Protein AF-A0A5K1D7B6-F1 (afdb_monomer)

Foldseek 3Di:
DDDDPDDDDDPDDADADPVRHGPVVVVVVVVVVVVVVVVVVD

Structure (mmCIF, N/CA/C/O backbone):
data_AF-A0A5K1D7B6-F1
#
_entry.id   AF-A0A5K1D7B6-F1
#
loop_
_atom_site.group_PDB
_atom_site.id
_atom_site.type_symbol
_atom_site.label_atom_id
_atom_site.label_alt_id
_atom_site.label_comp_id
_atom_site.label_asym_id
_atom_site.label_entity_id
_atom_site.label_seq_id
_atom_site.pdbx_PDB_ins_code
_atom_site.Cartn_x
_atom_site.Cartn_y
_atom_site.Cartn_z
_atom_site.occupancy
_atom_site.B_iso_or_equiv
_atom_site.auth_seq_id
_atom_site.auth_comp_id
_atom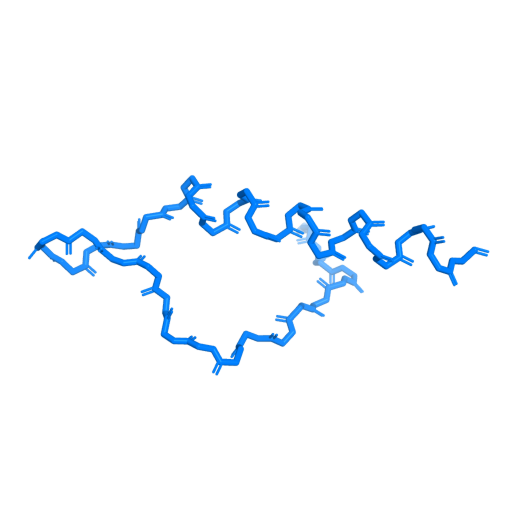_site.auth_asym_id
_atom_site.auth_atom_id
_atom_site.pdbx_PDB_model_num
ATOM 1 N N . PHE A 1 1 ? -4.733 -10.536 -18.120 1.00 77.06 1 PHE A N 1
ATOM 2 C CA . PHE A 1 1 ? -4.477 -10.216 -16.699 1.00 77.06 1 PHE A CA 1
ATOM 3 C C . PHE A 1 1 ? -3.515 -9.043 -16.612 1.00 77.06 1 PHE A C 1
ATOM 5 O O . PHE A 1 1 ? -2.578 -8.997 -17.398 1.00 77.06 1 PHE A O 1
ATOM 12 N N . LYS A 1 2 ? -3.748 -8.080 -15.715 1.00 89.75 2 LYS A N 1
ATOM 13 C CA . LYS A 1 2 ? -2.840 -6.941 -15.513 1.00 89.75 2 LYS A CA 1
ATOM 14 C C . LYS A 1 2 ? -1.973 -7.227 -14.288 1.00 89.75 2 LYS A C 1
ATOM 16 O O . LYS A 1 2 ? -2.508 -7.335 -13.191 1.00 89.75 2 LYS A O 1
ATOM 21 N N . ILE A 1 3 ? -0.665 -7.383 -14.489 1.00 90.31 3 ILE A N 1
ATOM 22 C CA . ILE A 1 3 ? 0.293 -7.676 -13.414 1.00 90.31 3 ILE A CA 1
ATOM 23 C C . ILE A 1 3 ? 0.920 -6.354 -12.939 1.00 90.31 3 ILE A C 1
ATOM 25 O O . ILE A 1 3 ? 1.412 -5.594 -13.780 1.00 90.31 3 ILE A O 1
ATOM 29 N N . PRO A 1 4 ? 0.898 -6.038 -11.631 1.00 89.69 4 PRO A N 1
ATOM 30 C CA . PRO A 1 4 ? 1.590 -4.869 -11.095 1.00 89.69 4 PRO A CA 1
ATOM 31 C C . PRO A 1 4 ? 3.107 -4.960 -11.307 1.00 89.69 4 PRO A C 1
ATOM 33 O O . PRO A 1 4 ? 3.701 -6.011 -11.093 1.00 89.69 4 PRO A O 1
ATOM 36 N N . LYS A 1 5 ? 3.735 -3.847 -11.707 1.00 88.44 5 LYS A N 1
ATOM 37 C CA . LYS A 1 5 ? 5.200 -3.744 -11.872 1.00 88.44 5 LYS A CA 1
ATOM 38 C C . LYS A 1 5 ? 5.910 -3.140 -10.658 1.00 88.44 5 LYS A C 1
ATOM 40 O O . LYS A 1 5 ? 7.126 -3.223 -10.566 1.00 88.44 5 LYS A O 1
ATOM 45 N N . ILE A 1 6 ? 5.157 -2.505 -9.761 1.00 86.06 6 ILE A N 1
ATOM 46 C CA . ILE A 1 6 ? 5.672 -1.799 -8.588 1.00 86.06 6 ILE A CA 1
ATOM 47 C C . ILE A 1 6 ? 4.942 -2.339 -7.365 1.00 86.06 6 ILE A C 1
ATOM 49 O O . ILE A 1 6 ? 3.712 -2.433 -7.363 1.00 86.06 6 ILE A O 1
ATOM 53 N N . PHE A 1 7 ? 5.710 -2.672 -6.334 1.00 88.31 7 PHE A N 1
ATOM 54 C CA . PHE A 1 7 ? 5.217 -3.122 -5.040 1.00 88.31 7 PHE A CA 1
ATOM 55 C C . PHE A 1 7 ? 5.762 -2.186 -3.966 1.00 88.31 7 PHE A C 1
ATOM 57 O O . PHE A 1 7 ? 6.945 -1.852 -3.978 1.00 88.31 7 PHE A O 1
ATOM 64 N N . ILE A 1 8 ? 4.898 -1.753 -3.049 1.00 88.50 8 ILE A N 1
ATOM 65 C CA . ILE A 1 8 ? 5.259 -0.829 -1.971 1.00 88.50 8 ILE A CA 1
ATOM 66 C C . ILE A 1 8 ? 5.297 -1.628 -0.665 1.00 88.50 8 ILE A C 1
ATOM 68 O O . IL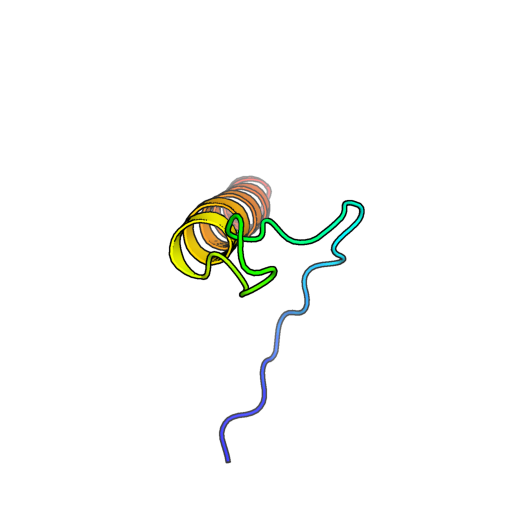E A 1 8 ? 4.259 -2.161 -0.264 1.00 88.5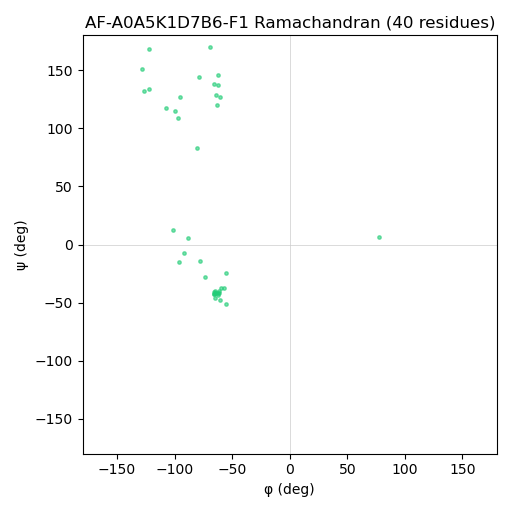0 8 ILE A O 1
ATOM 72 N N . PRO A 1 9 ? 6.455 -1.731 0.011 1.00 89.19 9 PRO A N 1
ATOM 73 C CA . PRO A 1 9 ? 6.533 -2.356 1.324 1.00 89.19 9 PRO A CA 1
ATOM 74 C C . PRO A 1 9 ? 5.701 -1.572 2.339 1.00 89.19 9 PRO A C 1
ATOM 76 O O . PRO A 1 9 ? 5.961 -0.396 2.596 1.00 89.19 9 PRO A O 1
ATOM 79 N N . TRP A 1 10 ? 4.714 -2.230 2.941 1.00 91.81 10 TRP A N 1
ATOM 80 C CA . TRP A 1 10 ? 3.842 -1.612 3.931 1.00 91.81 10 TRP A CA 1
ATOM 81 C C . TRP A 1 10 ? 4.332 -1.945 5.342 1.00 91.81 10 TRP A C 1
ATOM 83 O O . TRP A 1 10 ? 4.260 -3.090 5.777 1.00 91.81 10 TRP A O 1
ATOM 93 N N . LYS A 1 11 ? 4.887 -0.954 6.046 1.00 90.19 11 LYS A N 1
ATOM 94 C CA . LYS A 1 11 ? 5.576 -1.166 7.337 1.00 90.19 11 LYS A CA 1
ATOM 95 C C . LYS A 1 11 ? 4.681 -1.010 8.570 1.00 90.19 11 LYS A C 1
ATOM 97 O O . LYS A 1 11 ? 5.136 -1.249 9.682 1.00 90.19 11 LYS A O 1
ATOM 102 N N . LYS A 1 12 ? 3.437 -0.570 8.389 1.00 91.38 12 LYS A N 1
ATOM 103 C CA . LYS A 1 12 ? 2.475 -0.297 9.466 1.00 91.38 12 LYS A CA 1
ATOM 104 C C . LYS A 1 12 ? 1.211 -1.127 9.276 1.00 91.38 12 LYS A C 1
ATOM 106 O O . LYS A 1 12 ? 0.999 -1.682 8.207 1.00 91.38 12 LYS A O 1
ATOM 111 N N . SER A 1 13 ? 0.342 -1.194 10.277 1.00 93.38 13 SER A N 1
ATOM 112 C CA . SER A 1 13 ? -0.967 -1.830 10.097 1.00 93.38 13 SER A CA 1
ATOM 113 C C . SER A 1 13 ? -1.793 -1.092 9.046 1.00 93.38 13 SER A C 1
ATOM 115 O O . SER A 1 13 ? -1.712 0.131 8.906 1.00 93.38 13 SER A O 1
ATOM 117 N N . PHE A 1 14 ? -2.596 -1.833 8.289 1.00 94.44 14 PHE A N 1
ATOM 118 C CA . PHE A 1 14 ? -3.520 -1.221 7.349 1.00 94.44 14 PHE A CA 1
ATOM 119 C C . PHE A 1 14 ? -4.598 -0.414 8.089 1.00 94.44 14 PHE A C 1
ATOM 121 O O . PHE A 1 14 ? -5.125 -0.888 9.100 1.00 94.44 14 PHE A O 1
ATOM 128 N N . PRO A 1 15 ? -4.959 0.783 7.591 1.00 95.12 15 PRO A N 1
ATOM 129 C CA . PRO A 1 15 ? -6.031 1.564 8.184 1.00 95.12 15 PRO A CA 1
ATOM 130 C C . PRO A 1 15 ? -7.343 0.798 8.027 1.00 95.12 15 PRO A C 1
ATOM 132 O O . PRO A 1 15 ? -7.697 0.349 6.931 1.00 95.12 15 PRO A O 1
ATOM 135 N N . SER A 1 16 ? -8.062 0.636 9.130 1.00 96.31 16 SER A N 1
ATOM 136 C CA . SER A 1 16 ? -9.315 -0.105 9.162 1.00 96.31 16 SER A CA 1
ATOM 137 C C . SER A 1 16 ? -10.427 0.710 9.810 1.00 96.31 16 SER A C 1
ATOM 139 O O . SER A 1 16 ? -10.182 1.591 10.631 1.00 96.31 16 SER A O 1
ATOM 141 N N . THR A 1 17 ? -11.661 0.445 9.388 1.00 94.75 17 THR A N 1
ATOM 142 C CA . THR A 1 17 ? -12.866 0.998 10.004 1.00 94.75 17 THR A CA 1
ATOM 143 C C . THR A 1 17 ? -13.072 0.391 11.391 1.00 94.75 17 THR A C 1
ATOM 145 O O . THR A 1 17 ? -12.474 -0.627 11.730 1.00 94.75 17 THR A O 1
ATOM 148 N N . SER A 1 18 ? -14.006 0.939 12.169 1.00 93.69 18 SER A N 1
ATOM 149 C CA . SER A 1 18 ? -14.440 0.342 13.445 1.00 93.69 18 SER A CA 1
ATOM 150 C C . SER A 1 18 ? -14.917 -1.113 13.314 1.00 93.69 18 SER A C 1
ATOM 152 O O . SER A 1 18 ? -14.843 -1.878 14.266 1.00 93.69 18 SER A O 1
ATOM 154 N N . SER A 1 19 ? -15.370 -1.512 12.122 1.00 94.50 19 SER A N 1
ATOM 155 C CA . SER A 1 19 ? -15.747 -2.888 11.778 1.00 94.50 19 SER A CA 1
ATOM 156 C C . SER A 1 19 ? -14.594 -3.754 11.249 1.00 94.50 19 SER A C 1
ATOM 158 O O . SER A 1 19 ? -14.836 -4.869 10.794 1.00 94.50 19 SER A O 1
ATOM 160 N N . GLY A 1 20 ? -13.356 -3.253 11.251 1.00 93.19 20 GLY A N 1
ATOM 161 C CA . GLY A 1 20 ? -12.166 -3.974 10.788 1.00 93.19 20 GLY A CA 1
ATOM 162 C C . GLY A 1 20 ? -12.007 -4.044 9.265 1.00 93.19 20 GLY A C 1
ATOM 163 O O . GLY A 1 20 ? -11.104 -4.715 8.768 1.00 93.19 20 GLY A O 1
ATOM 164 N N . LYS A 1 21 ? -12.855 -3.353 8.490 1.00 96.50 21 LYS A N 1
ATOM 165 C CA . LYS A 1 21 ? -12.740 -3.317 7.024 1.00 96.50 21 LYS A CA 1
ATOM 166 C C . LYS A 1 21 ? -11.645 -2.346 6.603 1.00 96.50 21 LYS A C 1
ATOM 168 O O . LYS A 1 21 ? -11.501 -1.281 7.188 1.00 96.50 21 LYS A O 1
ATOM 173 N N . LEU A 1 22 ? -10.915 -2.676 5.540 1.00 95.38 22 LEU A N 1
ATOM 174 C CA . LEU A 1 22 ? -9.864 -1.815 5.000 1.00 95.38 22 LEU A CA 1
ATOM 175 C C . LEU A 1 22 ? -10.418 -0.457 4.542 1.00 95.38 22 LEU A C 1
ATOM 177 O O . LEU A 1 22 ? -11.309 -0.399 3.689 1.00 95.38 22 LEU A O 1
ATOM 181 N N . MET A 1 23 ? -9.826 0.632 5.023 1.00 96.62 23 MET A N 1
ATOM 182 C CA . MET A 1 23 ? -10.107 1.982 4.534 1.00 96.62 23 MET A CA 1
ATOM 183 C C . MET A 1 23 ? -9.322 2.239 3.245 1.00 96.62 23 MET A C 1
ATOM 185 O O . MET A 1 23 ? -8.232 2.813 3.258 1.00 96.62 23 MET A O 1
ATOM 189 N N . ARG A 1 24 ? -9.873 1.782 2.115 1.00 95.50 24 ARG A N 1
ATOM 190 C CA . ARG A 1 24 ? -9.194 1.823 0.808 1.00 95.50 24 ARG A CA 1
ATOM 191 C C . ARG A 1 24 ? -8.761 3.223 0.385 1.00 95.50 24 ARG A C 1
ATOM 193 O O . ARG A 1 24 ? -7.677 3.352 -0.170 1.00 95.50 24 ARG A O 1
ATOM 200 N N . ASP A 1 25 ? -9.559 4.248 0.669 1.00 95.75 25 ASP A N 1
ATOM 201 C CA . ASP A 1 25 ? -9.239 5.624 0.267 1.00 95.75 25 ASP A CA 1
ATOM 202 C C . ASP A 1 25 ? -7.987 6.140 0.975 1.00 95.75 25 ASP A C 1
ATOM 204 O O . ASP A 1 25 ? -7.118 6.726 0.337 1.00 95.75 25 ASP A O 1
ATOM 208 N N . LYS A 1 26 ? -7.837 5.815 2.265 1.00 94.75 26 LYS A N 1
ATOM 209 C CA . LYS A 1 26 ? -6.643 6.154 3.046 1.00 94.75 26 LYS A CA 1
ATOM 210 C C . LYS A 1 26 ? -5.407 5.418 2.541 1.00 94.75 26 LYS A C 1
ATOM 212 O O . LYS A 1 26 ? -4.359 6.028 2.367 1.00 94.75 26 LYS A O 1
ATOM 217 N N . VAL A 1 27 ? -5.540 4.129 2.225 1.00 94.62 27 VAL A N 1
ATOM 218 C CA . VAL A 1 27 ? -4.442 3.361 1.612 1.00 94.62 27 VAL A CA 1
ATOM 219 C C . VAL A 1 27 ? -4.059 3.932 0.247 1.00 94.62 27 VAL A C 1
ATOM 221 O O . VAL A 1 27 ? -2.876 4.026 -0.063 1.00 94.62 27 VAL A O 1
ATOM 224 N N . LYS A 1 28 ? -5.041 4.321 -0.574 1.00 94.38 28 LYS A N 1
ATOM 225 C CA . LYS A 1 28 ? -4.804 4.885 -1.907 1.00 94.38 28 LYS A CA 1
ATOM 226 C C . LYS A 1 28 ? -4.079 6.226 -1.823 1.00 94.38 28 LYS A C 1
ATOM 228 O O . LYS A 1 28 ? -3.123 6.427 -2.562 1.00 94.38 28 LYS A O 1
ATOM 233 N N . GLU A 1 29 ? -4.527 7.112 -0.939 1.00 94.75 29 GLU A N 1
ATOM 234 C CA . GLU A 1 29 ? -3.908 8.417 -0.684 1.00 94.75 29 GLU A CA 1
ATOM 235 C C . GLU A 1 29 ? -2.424 8.255 -0.318 1.00 94.75 29 GLU A C 1
ATOM 237 O O . GL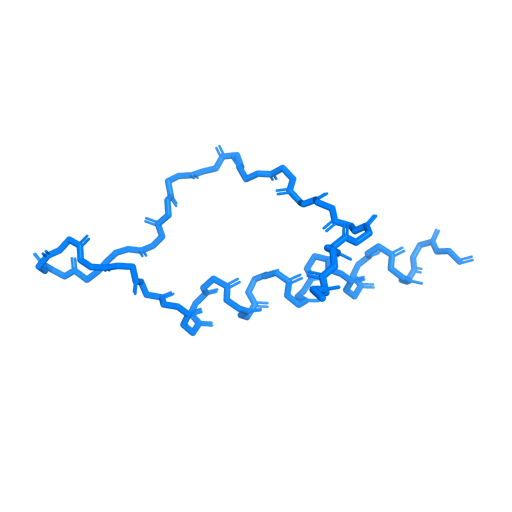U A 1 29 ? -1.549 8.816 -0.977 1.00 94.75 29 GLU A O 1
ATOM 242 N N . GLU A 1 30 ? -2.129 7.392 0.653 1.00 93.38 30 GLU A N 1
ATOM 243 C 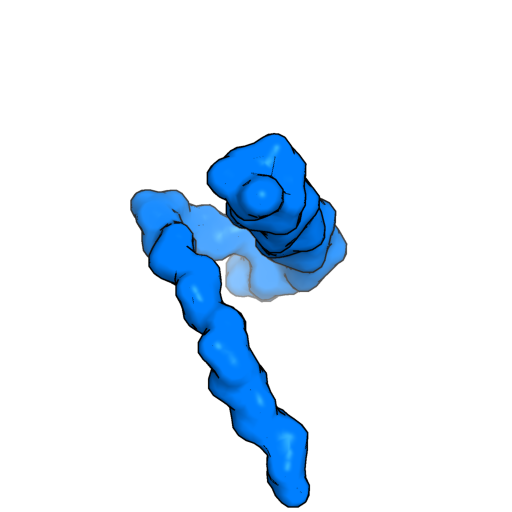CA . GLU A 1 30 ? -0.757 7.122 1.089 1.00 93.38 30 GLU A CA 1
ATOM 244 C C . GLU A 1 30 ? 0.091 6.442 0.004 1.00 93.38 30 GLU A C 1
ATOM 246 O O . GLU A 1 30 ? 1.241 6.821 -0.217 1.00 93.38 30 GLU A O 1
ATOM 251 N N . ALA A 1 31 ? -0.465 5.463 -0.715 1.00 92.00 31 ALA A N 1
ATOM 252 C CA . ALA A 1 31 ? 0.242 4.797 -1.807 1.00 92.00 31 ALA A CA 1
ATOM 253 C C . ALA A 1 31 ? 0.606 5.777 -2.934 1.00 92.00 31 ALA A C 1
ATOM 255 O O . ALA A 1 31 ? 1.710 5.706 -3.473 1.00 92.00 31 ALA A O 1
ATOM 256 N N . ME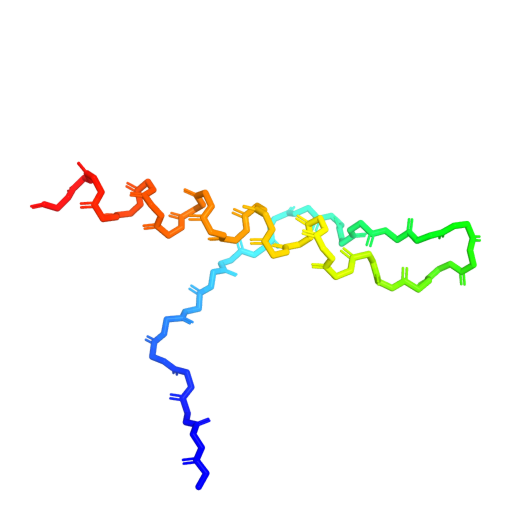T A 1 32 ? -0.288 6.712 -3.271 1.00 91.94 32 MET A N 1
ATOM 257 C CA . MET A 1 32 ? -0.008 7.753 -4.263 1.00 91.94 32 MET A CA 1
ATOM 258 C C . MET A 1 32 ? 1.087 8.711 -3.791 1.00 91.94 32 MET A C 1
ATOM 260 O O . MET A 1 32 ? 1.966 9.035 -4.587 1.00 91.94 32 MET A O 1
ATOM 264 N N . ALA A 1 33 ? 1.087 9.105 -2.515 1.00 90.56 33 ALA 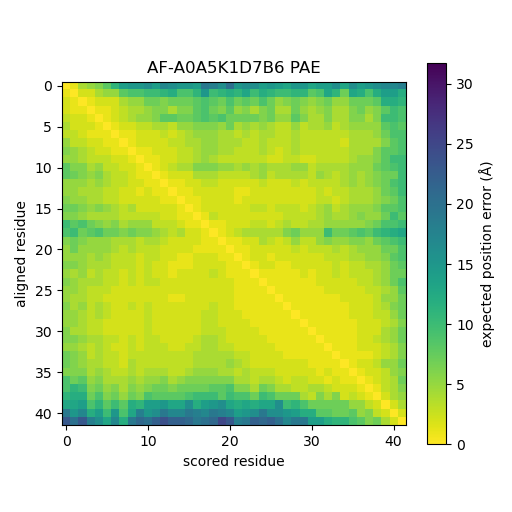A N 1
ATOM 265 C CA . ALA A 1 33 ? 2.158 9.922 -1.944 1.00 90.56 33 ALA A CA 1
ATOM 266 C C . ALA A 1 33 ? 3.518 9.200 -1.995 1.00 90.56 33 ALA A C 1
ATOM 268 O O . ALA A 1 33 ? 4.523 9.795 -2.382 1.00 90.56 33 ALA A O 1
ATOM 269 N N . HIS A 1 34 ? 3.552 7.897 -1.691 1.00 88.44 34 HIS A N 1
ATOM 270 C CA . HIS A 1 34 ? 4.762 7.083 -1.836 1.00 88.44 34 HIS A CA 1
ATOM 271 C C . HIS A 1 34 ? 5.248 7.007 -3.291 1.00 88.44 34 HIS A C 1
ATOM 273 O O . HIS A 1 34 ? 6.444 7.152 -3.538 1.00 88.44 34 HIS A O 1
ATOM 279 N N . LEU A 1 35 ? 4.345 6.812 -4.257 1.00 88.00 35 LEU A N 1
ATOM 280 C CA . LEU A 1 35 ? 4.699 6.791 -5.681 1.00 88.00 35 LEU A CA 1
ATOM 281 C C . LEU A 1 35 ? 5.210 8.151 -6.171 1.00 88.00 35 LEU A C 1
ATOM 283 O O . LEU A 1 35 ? 6.195 8.197 -6.901 1.00 88.00 35 LEU A O 1
ATOM 287 N N . GLN A 1 36 ? 4.583 9.251 -5.747 1.00 87.75 36 GLN A N 1
ATOM 288 C CA . GLN A 1 36 ? 5.051 10.604 -6.058 1.00 87.75 36 GLN A CA 1
ATOM 289 C C . GLN A 1 36 ? 6.455 10.842 -5.505 1.00 87.75 36 GLN A C 1
ATOM 291 O O . GLN A 1 36 ? 7.330 11.263 -6.251 1.00 87.75 36 GLN A O 1
ATOM 296 N N . ALA A 1 37 ? 6.701 10.497 -4.238 1.00 84.81 37 AL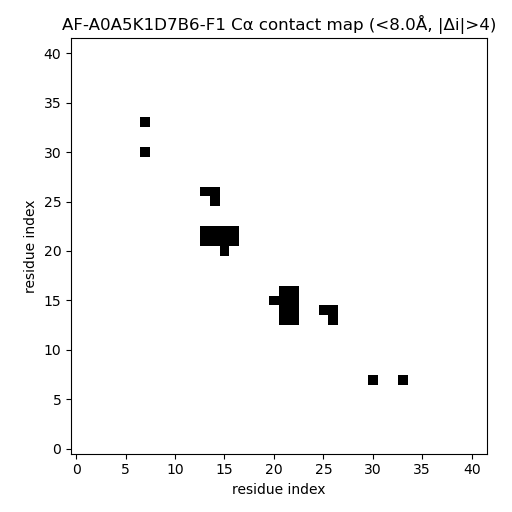A A N 1
ATOM 297 C CA . ALA A 1 37 ? 8.024 10.624 -3.636 1.00 84.81 37 ALA A CA 1
ATOM 298 C C . ALA A 1 37 ? 9.084 9.786 -4.371 1.00 84.81 37 ALA A C 1
ATOM 300 O O . ALA A 1 37 ? 10.212 10.241 -4.536 1.00 84.81 37 ALA A O 1
ATOM 301 N N . LE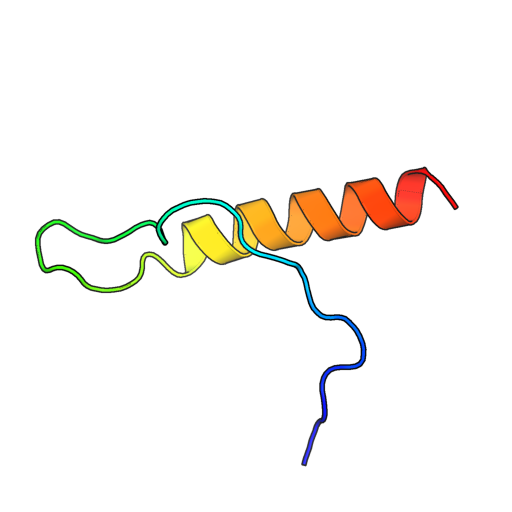U A 1 38 ? 8.739 8.585 -4.845 1.00 80.81 38 LEU A N 1
ATOM 302 C CA . LEU A 1 38 ? 9.647 7.780 -5.668 1.00 80.81 38 LEU A CA 1
ATOM 303 C C . LEU A 1 38 ? 9.959 8.458 -7.008 1.00 80.81 38 LEU A C 1
ATOM 305 O O . LEU A 1 38 ? 11.109 8.456 -7.429 1.00 80.81 38 LEU A O 1
ATOM 309 N N . HIS A 1 39 ? 8.957 9.048 -7.661 1.00 75.25 39 HIS A N 1
ATOM 310 C CA . HIS A 1 39 ? 9.135 9.725 -8.948 1.00 75.25 39 HIS A CA 1
ATOM 311 C C . HIS A 1 39 ? 9.853 11.077 -8.831 1.00 75.25 39 HIS A C 1
ATOM 313 O O . HIS A 1 39 ? 10.500 11.483 -9.782 1.00 75.25 39 HIS A O 1
ATOM 319 N N . SER A 1 40 ? 9.748 11.779 -7.699 1.00 76.69 40 SER A N 1
ATOM 320 C CA . SER A 1 40 ? 10.446 13.055 -7.472 1.00 76.69 40 SER A CA 1
ATOM 321 C C . SER A 1 40 ? 11.931 12.900 -7.127 1.00 76.69 40 SER A C 1
ATOM 323 O O . SER A 1 40 ? 12.652 13.891 -7.144 1.00 76.69 40 SER A O 1
ATOM 325 N N . ASN A 1 41 ? 12.382 11.689 -6.786 1.00 59.62 41 ASN A N 1
ATOM 326 C CA . ASN A 1 41 ? 13.787 11.374 -6.494 1.00 59.62 41 ASN A CA 1
ATOM 327 C C . ASN A 1 41 ? 14.505 10.684 -7.675 1.00 59.62 41 ASN A C 1
ATOM 329 O O . ASN A 1 41 ? 15.587 10.124 -7.491 1.00 59.62 41 ASN A O 1
ATOM 333 N N . LEU A 1 42 ? 13.886 10.695 -8.858 1.00 52.69 42 LEU A N 1
ATOM 334 C CA . LEU A 1 42 ? 14.366 10.145 -10.130 1.00 52.69 42 LEU A CA 1
ATOM 335 C C . LEU A 1 42 ? 14.550 11.288 -11.131 1.00 52.69 42 LEU A C 1
ATOM 337 O O . LEU A 1 42 ? 15.536 11.222 -11.895 1.00 52.69 42 LEU A O 1
#

pLDDT: mean 88.96, std 9.04, range [52.69, 96.62]

Secondary structure (DSSP, 8-state):
----S------SPPPB-TTS-B-HHHHHHHHHHHHHHHHHT-

Organism: NCBI:txid210225

Sequence (42 aa):
FKIPKIFIPWKKSFPSTSSGKLMRDKVKEEAMAHLQALHSNL

Radius of gyration: 12.52 Å; Cα contacts (8 Å, |Δi|>4): 14; chains: 1; bounding box: 30×23×30 Å

Solvent-accessible surface area (backbone atoms only — not comparable to full-atom values): 2900 Å² total; per-residue (Å²): 138,89,78,83,92,76,84,80,90,77,91,65,84,79,58,53,46,99,86,67,46,73,40,58,68,61,53,48,54,52,50,50,52,53,50,48,56,56,59,75,77,107

Mean predicted aligned error: 4.64 Å